Protein AF-A0A6M0IJ69-F1 (afdb_monomer_lite)

Foldseek 3Di:
DVPVPQPDQLQQFALCLVQQLQVVLVDGLQVLCVQLVNPDSVVNVCSNHSNTGDHLSSLQSSCVSAVQAQVLCRRPVFEDRGHDPDDDPVPDDPSNVVSVVVSVVSNVVSVVVVVD

Structure (mmCIF, N/CA/C/O backbone):
data_AF-A0A6M0IJ69-F1
#
_entry.id   AF-A0A6M0IJ69-F1
#
loop_
_atom_site.group_PDB
_atom_site.id
_atom_site.type_symbol
_atom_site.label_atom_id
_atom_site.label_alt_id
_atom_site.label_comp_id
_atom_site.label_asym_id
_atom_site.label_entity_id
_atom_site.label_seq_id
_atom_site.pdbx_PDB_ins_code
_atom_site.Cartn_x
_atom_site.Cartn_y
_atom_site.Cartn_z
_atom_site.occupancy
_atom_site.B_iso_or_equiv
_atom_site.auth_seq_id
_atom_site.auth_comp_id
_atom_site.auth_asym_id
_atom_site.auth_atom_id
_atom_site.pdbx_PDB_model_num
ATOM 1 N N . MET A 1 1 ? 16.488 -19.027 -1.411 1.00 35.88 1 MET A N 1
ATOM 2 C CA . MET A 1 1 ? 16.708 -18.142 -0.245 1.00 35.88 1 MET A CA 1
ATOM 3 C C . MET A 1 1 ? 15.384 -17.505 0.154 1.00 35.88 1 MET A C 1
ATOM 5 O O . MET A 1 1 ? 15.144 -16.330 -0.072 1.00 35.88 1 MET A O 1
ATOM 9 N N . THR A 1 2 ? 14.502 -18.311 0.737 1.00 37.50 2 THR A N 1
ATOM 10 C CA . THR A 1 2 ? 13.173 -17.922 1.228 1.00 37.50 2 THR A CA 1
ATOM 11 C C . THR A 1 2 ? 13.324 -17.383 2.653 1.00 37.50 2 THR A C 1
ATOM 13 O O . THR A 1 2 ? 12.816 -17.953 3.607 1.00 37.50 2 THR A O 1
ATOM 16 N N . LYS A 1 3 ? 14.156 -16.346 2.818 1.00 42.03 3 LYS A N 1
ATOM 17 C CA . LYS A 1 3 ? 14.477 -15.733 4.121 1.00 42.03 3 LYS A CA 1
ATOM 18 C C . LYS A 1 3 ? 13.791 -14.371 4.300 1.00 42.03 3 LYS A C 1
ATOM 20 O O . LYS A 1 3 ? 14.235 -13.553 5.088 1.00 42.03 3 LYS A O 1
ATOM 25 N N . LEU A 1 4 ? 12.701 -14.160 3.562 1.00 41.34 4 LEU A N 1
ATOM 26 C CA . LEU A 1 4 ? 11.669 -13.143 3.796 1.00 41.34 4 LEU A CA 1
ATOM 27 C C . LEU A 1 4 ? 10.479 -13.818 4.501 1.00 41.34 4 LEU A C 1
ATOM 29 O O . LEU A 1 4 ? 9.326 -13.669 4.114 1.00 41.34 4 LEU A O 1
ATOM 33 N N . LEU A 1 5 ? 10.788 -14.679 5.474 1.00 43.56 5 LEU A N 1
ATOM 34 C CA . LEU A 1 5 ? 9.795 -15.306 6.334 1.00 43.56 5 LEU A CA 1
ATOM 35 C C . LEU A 1 5 ? 9.212 -14.200 7.204 1.00 43.56 5 LEU A C 1
ATOM 37 O O . LEU A 1 5 ? 9.931 -13.508 7.919 1.00 43.56 5 LEU A O 1
ATOM 41 N N . VAL A 1 6 ? 7.907 -14.045 7.091 1.00 46.44 6 VAL A N 1
ATOM 42 C CA . VAL A 1 6 ? 7.043 -12.972 7.585 1.00 46.44 6 VAL A CA 1
ATOM 43 C C . VAL A 1 6 ? 6.914 -12.953 9.118 1.00 46.44 6 VAL A C 1
ATOM 45 O O . VAL A 1 6 ? 5.898 -12.580 9.681 1.00 46.44 6 VAL A O 1
ATOM 48 N N . MET A 1 7 ? 7.966 -13.331 9.841 1.00 42.78 7 MET A N 1
ATOM 49 C CA . MET A 1 7 ? 7.919 -13.495 11.295 1.00 42.78 7 MET A CA 1
ATOM 50 C C . MET A 1 7 ? 8.317 -12.245 12.094 1.00 42.78 7 MET A C 1
ATOM 52 O O . MET A 1 7 ? 8.296 -12.296 13.316 1.00 42.78 7 MET A O 1
ATOM 56 N N . ALA A 1 8 ? 8.627 -11.114 11.449 1.00 41.62 8 ALA A N 1
ATOM 57 C CA . ALA A 1 8 ? 8.824 -9.827 12.131 1.00 41.62 8 ALA A CA 1
ATOM 58 C C . ALA A 1 8 ? 8.767 -8.644 11.147 1.00 41.62 8 ALA A C 1
ATOM 60 O O . ALA A 1 8 ? 9.720 -7.876 11.046 1.00 41.62 8 ALA A O 1
ATOM 61 N N . ILE A 1 9 ? 7.701 -8.513 10.349 1.00 52.69 9 ILE A N 1
ATOM 62 C CA . ILE A 1 9 ? 7.598 -7.380 9.414 1.00 52.69 9 ILE A CA 1
ATOM 63 C C . ILE A 1 9 ? 7.131 -6.140 10.182 1.00 52.69 9 ILE A C 1
ATOM 65 O O . ILE A 1 9 ? 5.988 -5.719 10.082 1.00 52.69 9 ILE A O 1
ATOM 69 N N . GLU A 1 10 ? 8.035 -5.569 10.968 1.00 55.34 10 GLU A N 1
ATOM 70 C CA . GLU A 1 10 ? 8.183 -4.123 11.024 1.00 55.34 10 GLU A CA 1
ATOM 71 C C . GLU A 1 10 ? 8.979 -3.734 9.765 1.00 55.34 10 GLU A C 1
ATOM 73 O O . GLU A 1 10 ? 10.192 -3.553 9.805 1.00 55.34 10 GLU A O 1
ATOM 78 N N . ALA A 1 11 ? 8.327 -3.727 8.593 1.00 59.19 11 ALA A N 1
ATOM 79 C CA . ALA A 1 11 ? 9.001 -3.289 7.372 1.00 59.19 11 ALA A CA 1
ATOM 80 C C . ALA A 1 11 ? 9.223 -1.784 7.461 1.00 59.19 11 ALA A C 1
ATOM 82 O O . ALA A 1 11 ? 8.265 -1.025 7.651 1.00 59.19 11 ALA A O 1
ATOM 83 N N . GLU A 1 12 ? 10.478 -1.359 7.304 1.00 63.34 12 GLU A N 1
ATOM 84 C CA . GLU A 1 12 ? 10.776 0.036 7.004 1.00 63.34 12 GLU A CA 1
ATOM 85 C C . GLU A 1 12 ? 10.239 0.304 5.601 1.00 63.34 12 GLU A C 1
ATOM 87 O O . GLU A 1 12 ? 10.871 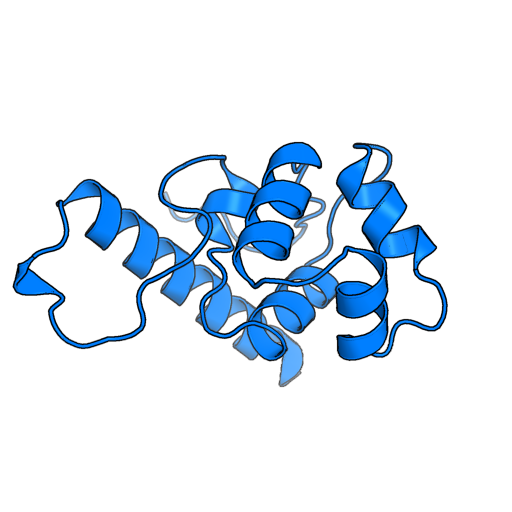-0.020 4.596 1.00 63.34 12 GLU A O 1
ATOM 92 N N . ILE A 1 13 ? 9.019 0.820 5.531 1.00 72.50 13 ILE A N 1
ATOM 93 C CA . ILE A 1 13 ? 8.450 1.297 4.280 1.00 72.50 13 ILE A CA 1
ATOM 94 C C . ILE A 1 13 ? 8.764 2.777 4.155 1.00 72.50 13 ILE A C 1
ATOM 96 O O . ILE A 1 13 ? 8.702 3.504 5.145 1.00 72.50 13 ILE A O 1
ATOM 100 N N . LYS A 1 14 ? 9.064 3.234 2.937 1.00 79.56 14 LYS A N 1
ATOM 101 C CA . LYS A 1 14 ? 9.038 4.667 2.657 1.00 79.56 14 LYS A CA 1
ATOM 102 C C . LYS A 1 14 ? 7.582 5.094 2.541 1.00 79.56 14 LYS A C 1
ATOM 104 O O . LYS A 1 14 ? 6.850 4.622 1.671 1.00 79.56 14 LYS A O 1
ATOM 109 N N . GLY A 1 15 ? 7.160 6.001 3.407 1.00 82.81 15 GLY A N 1
ATOM 110 C CA . GLY A 1 15 ? 5.800 6.508 3.497 1.00 82.81 15 GLY A CA 1
ATOM 111 C C . GLY A 1 15 ? 5.305 7.154 2.202 1.00 82.81 15 GLY A C 1
ATOM 112 O O . GLY A 1 15 ? 4.105 7.126 1.918 1.00 82.81 15 GLY A O 1
ATOM 113 N N . GLN A 1 16 ? 6.230 7.635 1.366 1.00 88.25 16 GLN A N 1
ATOM 114 C CA . GLN A 1 16 ? 5.952 8.064 -0.003 1.00 88.25 16 GLN A CA 1
ATOM 115 C C . GLN A 1 16 ? 5.277 6.960 -0.836 1.00 88.25 16 GLN A C 1
ATOM 117 O O . GLN A 1 16 ? 4.253 7.223 -1.461 1.00 88.25 16 GLN A O 1
ATOM 122 N N . TRP A 1 17 ? 5.783 5.723 -0.812 1.00 90.50 17 TRP A N 1
ATOM 123 C CA . TRP A 1 17 ? 5.229 4.623 -1.613 1.00 90.50 17 TRP A CA 1
ATOM 124 C C . TRP A 1 17 ? 3.821 4.238 -1.156 1.00 90.50 17 TRP A C 1
ATOM 126 O O . TRP A 1 17 ? 2.941 3.971 -1.972 1.00 90.50 17 TRP A O 1
ATOM 136 N N . LEU A 1 18 ? 3.576 4.267 0.156 1.00 88.62 18 LEU A N 1
ATOM 137 C CA . LEU A 1 18 ? 2.238 4.069 0.708 1.00 88.62 18 LEU A CA 1
ATOM 138 C C . LEU A 1 18 ? 1.264 5.146 0.211 1.00 88.62 18 LEU A C 1
ATOM 140 O O . LEU A 1 18 ? 0.149 4.831 -0.204 1.00 88.62 18 LEU A O 1
ATOM 144 N N . ARG A 1 19 ? 1.689 6.413 0.246 1.00 90.94 19 ARG A N 1
ATOM 145 C CA . ARG A 1 19 ? 0.877 7.549 -0.195 1.00 90.94 19 ARG A CA 1
ATOM 146 C C . ARG A 1 19 ? 0.539 7.455 -1.679 1.00 90.94 19 ARG A C 1
ATOM 148 O O . ARG A 1 19 ? -0.638 7.512 -2.017 1.00 90.94 19 ARG A O 1
ATOM 155 N N . GLU A 1 20 ? 1.537 7.236 -2.531 1.00 92.00 20 GLU A N 1
ATOM 156 C CA . GLU A 1 20 ? 1.343 7.085 -3.979 1.00 92.00 20 GLU A CA 1
ATOM 157 C C . GLU A 1 20 ? 0.387 5.928 -4.302 1.00 92.00 20 GLU A C 1
ATOM 159 O O . GLU A 1 20 ? -0.517 6.067 -5.128 1.00 92.00 20 GLU A O 1
ATOM 164 N N . ALA A 1 21 ? 0.538 4.789 -3.616 1.00 91.69 21 ALA A N 1
ATOM 165 C CA . ALA A 1 21 ? -0.323 3.631 -3.821 1.00 91.69 21 ALA A CA 1
ATOM 166 C C . ALA A 1 21 ? -1.790 3.911 -3.466 1.00 91.69 21 ALA A C 1
ATOM 168 O O . ALA A 1 21 ? -2.668 3.482 -4.218 1.00 91.69 21 ALA A O 1
ATOM 169 N N . ILE A 1 22 ? -2.049 4.629 -2.364 1.00 92.25 22 ILE A N 1
ATOM 170 C CA . ILE A 1 22 ? -3.398 5.013 -1.910 1.00 92.25 22 ILE A CA 1
ATOM 171 C C . ILE A 1 22 ? -4.008 6.075 -2.834 1.00 92.25 22 ILE A C 1
ATOM 173 O O . ILE A 1 22 ? -5.146 5.914 -3.276 1.00 92.25 22 ILE A O 1
ATOM 177 N N . GLU A 1 23 ? -3.244 7.105 -3.201 1.00 93.12 23 GLU A N 1
ATOM 178 C CA . GLU A 1 23 ? -3.699 8.167 -4.109 1.00 93.12 23 GLU A CA 1
ATOM 179 C C . GLU A 1 23 ? -4.098 7.602 -5.481 1.00 93.12 23 GLU A C 1
ATOM 181 O O . GLU A 1 23 ? -5.121 7.989 -6.044 1.00 93.12 23 GLU A O 1
ATOM 186 N N . LEU A 1 24 ? -3.374 6.599 -5.991 1.00 92.75 24 LEU A N 1
ATOM 187 C CA . LEU A 1 24 ? -3.731 5.907 -7.235 1.00 92.75 24 LEU A CA 1
ATOM 188 C C . LEU A 1 24 ? -4.982 5.020 -7.117 1.00 92.75 24 LEU A C 1
ATOM 190 O O . LEU A 1 24 ? -5.603 4.686 -8.137 1.00 92.75 24 LEU A O 1
ATOM 194 N N . GLN A 1 25 ? -5.405 4.654 -5.902 1.00 90.31 25 GLN A N 1
ATOM 195 C CA . GLN A 1 25 ? -6.734 4.067 -5.695 1.00 90.31 25 GLN A CA 1
ATOM 196 C C . GLN A 1 25 ? -7.855 5.114 -5.783 1.00 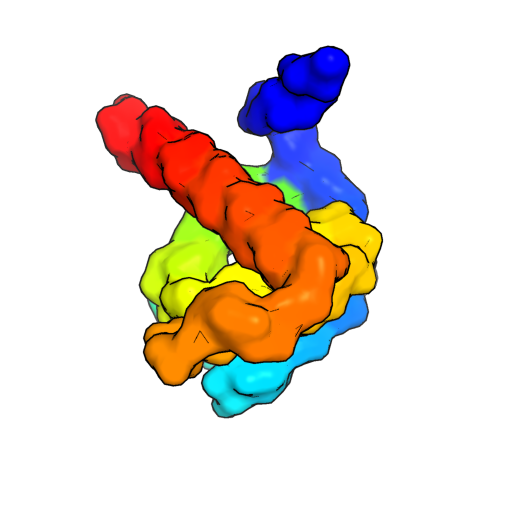90.31 25 GLN A C 1
ATOM 198 O O . GLN A 1 25 ? -9.011 4.724 -5.926 1.00 90.31 25 GLN A O 1
ATOM 203 N N . GLY A 1 26 ? -7.522 6.409 -5.778 1.00 92.06 26 GLY A N 1
ATOM 204 C CA . GLY A 1 26 ? -8.479 7.516 -5.784 1.00 92.06 26 GLY A CA 1
ATOM 205 C C . GLY A 1 26 ? -8.908 7.970 -4.388 1.00 92.06 26 GLY A C 1
ATOM 206 O O . GLY A 1 26 ? -9.913 8.662 -4.275 1.00 92.06 26 GLY A O 1
ATOM 207 N N . ASP A 1 27 ? -8.159 7.590 -3.351 1.00 93.50 27 ASP A N 1
ATOM 208 C CA . ASP A 1 27 ? -8.477 7.866 -1.950 1.00 93.50 27 ASP A CA 1
ATOM 209 C C . ASP A 1 27 ? -7.375 8.689 -1.265 1.00 93.50 27 ASP A C 1
ATOM 211 O O . ASP A 1 27 ? -6.218 8.724 -1.681 1.00 93.50 27 ASP A O 1
ATOM 215 N N . THR A 1 28 ? -7.726 9.303 -0.140 1.00 91.12 28 THR A N 1
ATOM 216 C CA . THR A 1 28 ? -6.797 9.921 0.810 1.00 91.12 28 THR A CA 1
ATOM 217 C C . THR A 1 28 ? -6.366 8.941 1.909 1.00 91.12 28 THR A C 1
ATOM 219 O O . THR A 1 28 ? -7.058 7.971 2.220 1.00 91.12 28 THR A O 1
ATOM 222 N N . LEU A 1 29 ? -5.263 9.238 2.612 1.00 88.06 29 LEU A N 1
ATOM 223 C CA . LEU A 1 29 ? -4.836 8.466 3.797 1.00 88.06 29 LEU A CA 1
ATOM 224 C C . LEU A 1 29 ? -5.925 8.389 4.885 1.00 88.06 29 LEU A C 1
ATOM 226 O O . LEU A 1 29 ? -6.038 7.389 5.594 1.00 88.06 29 LEU A O 1
ATOM 230 N N . LYS A 1 30 ? -6.741 9.444 5.011 1.00 88.31 30 LYS A N 1
ATOM 231 C CA . LYS A 1 30 ? -7.864 9.497 5.953 1.00 88.31 30 LYS A CA 1
ATOM 232 C C . LYS A 1 30 ? -8.967 8.514 5.559 1.00 88.31 30 LYS A C 1
ATOM 234 O O . LYS A 1 30 ? -9.477 7.801 6.420 1.00 88.31 30 LYS A O 1
ATOM 239 N N . GLU A 1 31 ? -9.331 8.475 4.281 1.00 91.12 31 GLU A N 1
ATOM 240 C CA . GLU A 1 31 ? -10.333 7.538 3.761 1.00 91.12 31 GLU A CA 1
ATOM 241 C C . GLU A 1 31 ? -9.838 6.096 3.846 1.00 91.12 31 GLU A C 1
ATOM 243 O O . GLU A 1 31 ? -10.591 5.234 4.287 1.00 91.12 31 GLU A O 1
ATOM 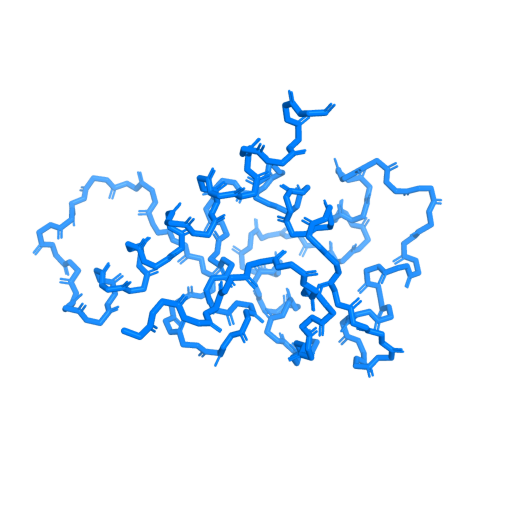248 N N . CYS A 1 32 ? -8.557 5.854 3.557 1.00 90.75 32 CYS A N 1
ATOM 249 C CA . CYS A 1 32 ? -7.905 4.567 3.788 1.00 90.75 32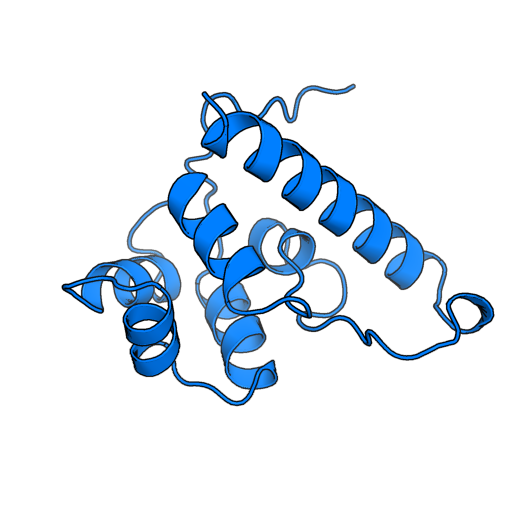 CYS A CA 1
ATOM 250 C C . CYS A 1 32 ? -8.062 4.104 5.242 1.00 90.75 32 CYS A C 1
ATOM 252 O O . CYS A 1 32 ? -8.562 3.008 5.488 1.00 90.75 32 CYS A O 1
ATOM 254 N N . ALA A 1 33 ? -7.697 4.941 6.220 1.00 88.94 33 ALA A N 1
ATOM 255 C CA . ALA A 1 33 ? -7.837 4.592 7.633 1.00 88.94 33 ALA A CA 1
ATOM 256 C C . ALA A 1 33 ? -9.298 4.295 8.016 1.00 88.94 33 ALA A C 1
ATOM 258 O O . ALA A 1 33 ? -9.570 3.332 8.733 1.00 88.94 33 ALA A O 1
ATOM 259 N N . SER A 1 34 ? -10.234 5.089 7.487 1.00 89.75 34 SER A N 1
ATOM 260 C CA . SER A 1 34 ? -11.672 4.898 7.688 1.00 89.75 34 SER A CA 1
ATOM 261 C C . SER A 1 34 ? -12.166 3.567 7.111 1.00 89.75 34 SER A C 1
ATOM 263 O O . SER A 1 34 ? -12.896 2.848 7.788 1.00 89.75 34 SER A O 1
ATOM 265 N N . LYS A 1 35 ? -11.769 3.214 5.882 1.00 90.31 35 LYS A N 1
ATOM 266 C CA . LYS A 1 35 ? -12.152 1.950 5.228 1.00 90.31 35 LYS A CA 1
ATOM 267 C C . LYS A 1 35 ? -11.564 0.727 5.934 1.00 90.31 35 LYS A C 1
ATOM 269 O O . LYS A 1 35 ? -12.193 -0.324 5.951 1.00 90.31 35 LYS A O 1
ATOM 274 N N . MET A 1 36 ? -10.397 0.877 6.557 1.00 87.75 36 MET A N 1
ATOM 275 C CA . MET A 1 36 ? -9.768 -0.158 7.382 1.00 87.75 36 MET A CA 1
ATOM 276 C C . MET A 1 36 ? -10.367 -0.262 8.798 1.00 87.75 36 MET A C 1
ATOM 278 O O . MET A 1 36 ? -9.911 -1.084 9.590 1.00 87.75 36 MET A O 1
ATOM 282 N N . GLY A 1 37 ? -11.353 0.573 9.149 1.00 86.81 37 GLY A N 1
ATOM 283 C CA . GLY A 1 37 ? -11.979 0.567 10.474 1.00 86.81 37 GLY A CA 1
ATOM 284 C C . GLY A 1 37 ? -11.061 1.054 11.600 1.00 86.81 37 GLY A C 1
ATOM 285 O O . GLY A 1 37 ? -11.278 0.716 12.763 1.00 86.81 37 GLY A O 1
ATOM 286 N N . LEU A 1 38 ? -10.019 1.827 11.281 1.00 83.12 38 LEU A N 1
ATOM 287 C CA . LEU A 1 38 ? -9.087 2.344 12.279 1.00 83.12 38 LEU A CA 1
ATOM 288 C C . LEU A 1 38 ? -9.698 3.555 12.983 1.00 83.12 38 LEU A C 1
ATOM 290 O O . LEU A 1 38 ? -9.977 4.577 12.358 1.00 83.12 38 LEU A O 1
ATOM 294 N N . SER A 1 39 ? -9.840 3.467 14.307 1.00 70.75 39 SER A N 1
ATOM 295 C CA . SER A 1 39 ? -10.389 4.547 15.139 1.00 70.75 39 SER A CA 1
ATOM 296 C C . SER A 1 39 ? -9.576 5.843 15.069 1.00 70.75 39 SER A C 1
ATOM 298 O O . SER A 1 39 ? -10.107 6.919 15.335 1.00 70.75 39 SER A O 1
ATOM 300 N N . TYR A 1 40 ? -8.293 5.749 14.705 1.00 64.62 40 TYR A N 1
ATOM 301 C CA . TYR A 1 40 ? -7.392 6.888 14.592 1.00 64.62 40 TYR A CA 1
ATOM 302 C C . TYR A 1 40 ? -6.635 6.856 13.259 1.00 64.62 40 TYR A C 1
ATOM 304 O O . TYR A 1 40 ? -5.829 5.949 13.035 1.00 64.62 40 TYR A O 1
ATOM 312 N N . PRO A 1 41 ? -6.806 7.876 12.395 1.00 67.88 41 PRO A N 1
ATOM 313 C CA . PRO A 1 41 ? -6.041 8.005 11.154 1.00 67.88 41 PRO A CA 1
ATOM 314 C C . PRO A 1 41 ? -4.528 8.083 11.383 1.00 67.88 41 PRO A C 1
ATOM 316 O O . PRO A 1 41 ? -3.744 7.820 10.472 1.00 67.88 41 PRO A O 1
ATOM 319 N N . THR A 1 42 ? -4.115 8.454 12.598 1.00 71.06 42 THR A N 1
ATOM 320 C CA . THR A 1 42 ? -2.730 8.708 12.997 1.00 71.06 42 THR A CA 1
ATOM 321 C C . THR A 1 42 ? -1.806 7.535 12.700 1.00 71.06 42 THR A C 1
ATOM 323 O O . THR A 1 42 ? -0.665 7.765 12.329 1.00 71.06 42 THR A O 1
ATOM 326 N N . THR A 1 43 ? -2.285 6.290 12.781 1.00 71.75 43 THR A N 1
ATOM 327 C CA . THR A 1 43 ? -1.479 5.110 12.435 1.00 71.75 43 THR A CA 1
ATOM 328 C C . THR A 1 43 ? -1.051 5.143 10.967 1.00 71.75 43 THR A C 1
ATOM 330 O O . THR A 1 43 ? 0.136 5.057 10.672 1.00 71.75 43 THR A O 1
ATOM 333 N N . VAL A 1 44 ? -1.984 5.376 10.038 1.00 73.31 44 VAL A N 1
ATOM 334 C CA . VAL A 1 44 ? -1.672 5.466 8.600 1.00 73.31 44 VAL A CA 1
ATOM 335 C C . VAL A 1 44 ? -0.801 6.691 8.303 1.00 73.31 44 VAL A C 1
ATOM 337 O O . VAL A 1 44 ? 0.151 6.592 7.532 1.00 73.31 44 VAL A O 1
ATOM 340 N N . TYR A 1 45 ? -1.065 7.829 8.955 1.00 75.69 45 TYR A N 1
ATOM 341 C CA . TYR A 1 45 ? -0.232 9.030 8.813 1.00 75.69 45 TYR A CA 1
ATOM 342 C C . TYR A 1 45 ? 1.198 8.836 9.332 1.00 75.69 45 TYR A C 1
ATOM 344 O O . TYR A 1 45 ? 2.131 9.331 8.708 1.00 75.69 45 TYR A O 1
ATOM 352 N N . ASN A 1 46 ? 1.393 8.116 10.437 1.00 77.50 46 ASN A N 1
ATOM 353 C CA . ASN A 1 46 ? 2.722 7.856 10.985 1.00 77.50 46 ASN A CA 1
ATOM 354 C C . ASN A 1 46 ? 3.543 6.973 10.042 1.00 77.50 46 ASN A C 1
ATOM 356 O O . ASN A 1 46 ? 4.719 7.248 9.831 1.00 77.50 46 ASN A O 1
ATOM 360 N N . HIS A 1 47 ? 2.937 5.961 9.418 1.00 73.81 47 HIS A N 1
ATOM 361 C CA . HIS A 1 47 ? 3.618 5.170 8.389 1.00 73.81 47 HIS A CA 1
ATOM 362 C C . HIS A 1 47 ? 3.912 5.994 7.129 1.00 73.81 47 HIS A C 1
ATOM 364 O O . HIS A 1 47 ? 5.004 5.912 6.581 1.00 73.81 47 HIS A O 1
ATOM 370 N N . ALA A 1 48 ? 2.970 6.836 6.694 1.00 72.94 48 ALA A N 1
ATOM 371 C CA . ALA A 1 48 ? 3.145 7.688 5.517 1.00 72.94 48 ALA A CA 1
ATOM 372 C C . ALA A 1 48 ? 4.201 8.800 5.689 1.00 72.94 48 ALA A C 1
ATOM 374 O O . ALA A 1 48 ? 4.615 9.393 4.696 1.00 72.94 48 ALA A O 1
ATOM 375 N N . ASN A 1 49 ? 4.613 9.093 6.925 1.00 74.62 49 ASN A N 1
ATOM 376 C CA . ASN A 1 49 ? 5.625 10.097 7.260 1.00 74.62 49 ASN A CA 1
ATOM 377 C C . ASN A 1 49 ? 6.933 9.470 7.790 1.00 74.62 49 ASN A C 1
ATOM 379 O O . ASN A 1 49 ? 7.706 10.168 8.439 1.00 74.62 49 ASN A O 1
ATOM 383 N N . ASP A 1 50 ? 7.163 8.169 7.566 1.00 73.88 50 ASP A N 1
ATOM 384 C CA . ASP A 1 50 ? 8.358 7.432 8.027 1.00 73.88 50 ASP A CA 1
ATOM 385 C C . ASP A 1 50 ? 8.551 7.417 9.561 1.00 73.88 50 ASP A C 1
ATOM 387 O O . ASP A 1 50 ? 9.654 7.232 10.070 1.00 73.88 50 ASP A O 1
ATOM 391 N N . VAL A 1 51 ? 7.473 7.604 10.329 1.00 66.94 51 VAL A N 1
ATOM 392 C CA . VAL A 1 51 ? 7.500 7.697 11.803 1.00 66.94 51 VAL A CA 1
ATOM 393 C C . VAL A 1 51 ? 7.305 6.329 12.471 1.00 66.94 51 VAL A C 1
ATOM 395 O O . VAL A 1 51 ? 7.498 6.189 13.677 1.00 66.94 51 VAL A O 1
ATOM 398 N N . SER A 1 52 ? 6.896 5.300 11.723 1.00 68.81 52 SER A N 1
ATOM 399 C CA . SER A 1 52 ? 6.652 3.964 12.284 1.00 68.81 52 SER A CA 1
ATOM 400 C C . SER A 1 52 ? 6.691 2.862 11.232 1.00 68.81 52 SER A C 1
ATOM 402 O O . SER A 1 52 ? 6.359 3.090 10.069 1.00 68.81 52 SER A O 1
ATOM 404 N N . TYR A 1 53 ? 7.014 1.648 11.668 1.00 70.25 53 TYR A N 1
ATOM 405 C CA . TYR A 1 53 ? 7.044 0.455 10.829 1.00 70.25 53 TYR A CA 1
ATOM 406 C C . TYR A 1 53 ? 5.658 -0.134 10.591 1.00 70.25 53 TYR A C 1
ATOM 408 O O . TYR A 1 53 ? 4.858 -0.243 11.519 1.00 70.25 53 TYR A O 1
ATOM 416 N N . MET A 1 54 ? 5.376 -0.562 9.361 1.00 74.44 54 MET A N 1
ATOM 417 C CA . MET A 1 54 ? 4.069 -1.123 9.030 1.00 74.44 54 MET A CA 1
ATOM 418 C C . MET A 1 54 ? 4.010 -2.626 9.317 1.00 74.44 54 MET A C 1
ATOM 420 O O . MET A 1 54 ? 4.711 -3.411 8.683 1.00 74.44 54 MET A O 1
ATOM 424 N N . GLY A 1 55 ? 3.128 -3.011 10.243 1.00 76.38 55 GLY A N 1
ATOM 425 C CA . GLY A 1 55 ? 2.895 -4.404 10.627 1.00 76.38 55 GLY A CA 1
ATOM 426 C C . GLY A 1 55 ? 2.034 -5.201 9.638 1.00 76.38 55 GLY A C 1
ATOM 427 O O . GLY A 1 55 ? 1.220 -4.644 8.897 1.00 76.38 55 GLY A O 1
ATOM 428 N N . ALA A 1 56 ? 2.140 -6.532 9.706 1.00 76.44 56 ALA A N 1
ATOM 429 C CA . ALA A 1 56 ? 1.398 -7.474 8.859 1.00 76.44 56 ALA A CA 1
ATOM 430 C C . ALA A 1 56 ? -0.128 -7.250 8.866 1.00 76.44 56 ALA A C 1
ATOM 432 O O . ALA A 1 56 ? -0.753 -7.269 7.809 1.00 76.44 56 ALA A O 1
ATOM 433 N N . LYS A 1 57 ? -0.724 -6.949 10.028 1.00 79.69 57 LYS A N 1
ATOM 434 C CA . LYS A 1 57 ? -2.167 -6.674 10.150 1.00 79.69 57 LYS A CA 1
ATOM 435 C C . LYS A 1 57 ? -2.612 -5.457 9.331 1.00 79.69 57 LYS A C 1
ATOM 437 O O . LYS A 1 57 ? -3.687 -5.466 8.738 1.00 79.69 57 LYS A O 1
ATOM 442 N N . LEU A 1 58 ? -1.784 -4.412 9.276 1.00 81.62 58 LEU A N 1
ATOM 443 C CA . LEU A 1 58 ? -2.100 -3.212 8.502 1.00 81.62 58 LEU A CA 1
ATOM 444 C C . LEU A 1 58 ? -1.962 -3.478 6.997 1.00 81.62 58 LEU A C 1
ATOM 446 O O . LEU A 1 58 ? -2.829 -3.075 6.226 1.00 81.62 58 LEU A O 1
ATOM 450 N N . LEU A 1 59 ? -0.927 -4.222 6.592 1.00 85.50 59 LEU A N 1
ATOM 451 C CA . LEU A 1 59 ? -0.750 -4.672 5.206 1.00 85.50 59 LEU A CA 1
ATOM 452 C C . LEU A 1 59 ? -1.918 -5.554 4.737 1.00 85.50 59 LEU A C 1
ATOM 454 O O . LEU A 1 59 ? -2.402 -5.389 3.618 1.00 85.50 59 LEU A O 1
ATOM 458 N N . ALA A 1 60 ? -2.401 -6.454 5.599 1.00 84.38 60 ALA A N 1
ATOM 459 C CA . ALA A 1 60 ? -3.559 -7.296 5.313 1.00 84.38 60 ALA A CA 1
ATOM 460 C C . ALA A 1 60 ? -4.824 -6.449 5.109 1.00 84.38 60 ALA A C 1
ATOM 462 O O . ALA A 1 60 ? -5.504 -6.597 4.094 1.00 84.38 60 ALA A O 1
ATOM 463 N N . GLY A 1 61 ? -5.088 -5.495 6.009 1.00 87.81 61 GLY A N 1
ATOM 464 C CA . GLY A 1 61 ? -6.222 -4.581 5.874 1.00 87.81 61 GLY A CA 1
ATOM 465 C C . GLY A 1 61 ? -6.154 -3.718 4.605 1.00 87.81 61 GLY A C 1
ATOM 466 O O . GLY A 1 61 ? -7.174 -3.522 3.947 1.00 87.81 61 GLY A O 1
ATOM 467 N N . LEU A 1 62 ? -4.960 -3.265 4.200 1.00 88.56 62 LEU A N 1
ATOM 468 C CA . LEU A 1 62 ? -4.769 -2.549 2.931 1.00 88.56 62 LEU A CA 1
ATOM 469 C C . LEU A 1 62 ? -5.166 -3.411 1.726 1.00 88.56 62 LEU A C 1
ATOM 471 O O . LEU A 1 62 ? -5.908 -2.945 0.864 1.00 88.56 62 LEU A O 1
ATOM 475 N N . ALA A 1 63 ? -4.712 -4.666 1.673 1.00 88.44 63 ALA A N 1
ATOM 476 C CA . ALA A 1 63 ? -5.054 -5.582 0.583 1.00 88.44 63 ALA A CA 1
ATOM 477 C C . ALA A 1 63 ? -6.542 -5.968 0.558 1.00 88.44 63 ALA A C 1
ATOM 479 O O . ALA A 1 63 ? -7.086 -6.224 -0.515 1.00 88.44 63 ALA A O 1
ATOM 480 N N . GLN A 1 64 ? -7.204 -6.004 1.718 1.00 88.88 64 GLN A N 1
ATOM 481 C CA . GLN A 1 64 ? -8.647 -6.248 1.809 1.00 88.88 64 GLN A CA 1
ATOM 482 C C . GLN A 1 64 ? -9.458 -5.064 1.265 1.00 88.88 64 GLN A C 1
ATOM 484 O O . GLN A 1 64 ? -10.400 -5.262 0.500 1.00 88.88 64 GLN A O 1
ATOM 489 N N . VAL A 1 65 ? -9.083 -3.835 1.631 1.00 91.44 65 VAL A N 1
ATOM 490 C CA . VAL A 1 65 ? -9.796 -2.615 1.219 1.00 91.44 65 VAL A CA 1
ATOM 491 C C . VAL A 1 65 ? -9.513 -2.244 -0.239 1.00 91.44 65 VAL A C 1
ATOM 493 O O . VAL A 1 65 ? -10.397 -1.731 -0.928 1.00 91.44 65 VAL A O 1
ATOM 496 N N . TYR A 1 66 ? -8.300 -2.514 -0.724 1.00 91.38 66 TYR A N 1
ATOM 497 C CA . TYR A 1 66 ? -7.859 -2.158 -2.069 1.00 91.38 66 TYR A CA 1
ATOM 498 C C . TYR A 1 66 ? -7.357 -3.389 -2.835 1.00 91.38 66 TYR A C 1
ATOM 500 O O . TYR A 1 66 ? -6.153 -3.627 -2.900 1.00 91.38 66 TYR A O 1
ATOM 508 N N . PRO A 1 67 ? -8.243 -4.150 -3.502 1.00 87.81 67 PRO A N 1
ATOM 509 C CA . PRO A 1 67 ? -7.851 -5.364 -4.227 1.00 87.81 67 PRO A CA 1
ATOM 510 C C . PRO A 1 67 ? -6.813 -5.138 -5.339 1.00 87.81 67 PRO A C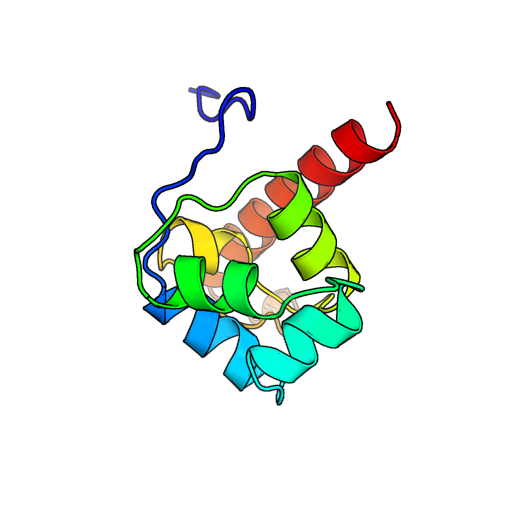 1
ATOM 512 O O . PRO A 1 67 ? -6.103 -6.064 -5.726 1.00 87.81 67 PRO A O 1
ATOM 515 N N . SER A 1 68 ? -6.731 -3.915 -5.873 1.00 89.12 68 SER A N 1
ATOM 516 C CA . SER A 1 68 ? -5.753 -3.506 -6.887 1.00 89.12 68 SER A CA 1
ATOM 517 C C . SER A 1 68 ? -4.473 -2.894 -6.311 1.00 89.12 68 SER A C 1
ATOM 519 O O . SER A 1 68 ? -3.644 -2.424 -7.086 1.00 89.12 68 SER A O 1
ATOM 521 N N . ILE A 1 69 ? -4.281 -2.842 -4.992 1.00 90.62 69 ILE A N 1
ATOM 522 C CA . ILE A 1 69 ? -3.053 -2.283 -4.417 1.00 90.62 69 ILE A CA 1
ATOM 523 C C . ILE A 1 69 ? -1.881 -3.253 -4.576 1.00 90.62 69 ILE A C 1
ATOM 525 O O . ILE A 1 69 ? -2.033 -4.472 -4.452 1.00 90.62 69 ILE A O 1
ATOM 529 N N . ASN A 1 70 ? -0.695 -2.711 -4.847 1.00 89.31 70 ASN A N 1
ATOM 530 C CA . ASN A 1 70 ? 0.528 -3.497 -4.916 1.00 89.31 70 ASN A CA 1
ATOM 531 C C . ASN A 1 70 ? 1.337 -3.367 -3.613 1.00 89.31 70 ASN A C 1
ATOM 533 O O . ASN A 1 70 ? 2.111 -2.427 -3.435 1.00 89.31 70 ASN A O 1
ATOM 537 N N . LEU A 1 71 ? 1.199 -4.341 -2.713 1.00 87.88 71 LEU A N 1
ATOM 538 C CA . LEU A 1 71 ? 1.994 -4.442 -1.489 1.00 87.88 71 LEU A CA 1
ATOM 539 C C . LEU A 1 71 ? 3.485 -4.659 -1.771 1.00 87.88 71 LEU A C 1
ATOM 541 O O . LEU A 1 71 ? 4.312 -4.211 -0.984 1.00 87.88 71 LEU A O 1
ATOM 545 N N . HIS A 1 72 ? 3.860 -5.300 -2.885 1.00 85.69 72 HIS A N 1
ATOM 546 C CA . HIS A 1 72 ? 5.275 -5.421 -3.248 1.00 85.69 72 HIS A CA 1
ATOM 547 C C . HIS A 1 72 ? 5.894 -4.045 -3.514 1.00 85.69 72 HIS A C 1
ATOM 549 O O . HIS A 1 72 ? 6.984 -3.764 -3.013 1.00 85.69 72 HIS A O 1
ATOM 555 N N . TYR A 1 73 ? 5.168 -3.167 -4.210 1.00 87.25 73 TYR A N 1
ATOM 556 C CA . TYR A 1 73 ? 5.583 -1.779 -4.405 1.00 87.25 73 TYR A CA 1
ATOM 557 C C . TYR A 1 73 ? 5.671 -1.030 -3.067 1.00 87.25 73 TYR A C 1
ATOM 559 O O . TYR A 1 73 ? 6.683 -0.398 -2.796 1.00 87.25 73 TYR A O 1
ATOM 567 N N . ILE A 1 74 ? 4.684 -1.165 -2.177 1.00 87.38 74 ILE A N 1
ATOM 568 C CA . ILE A 1 74 ? 4.719 -0.506 -0.855 1.00 87.38 74 ILE A CA 1
ATOM 569 C C . ILE A 1 74 ? 5.929 -0.954 -0.018 1.00 87.38 74 ILE A C 1
ATOM 571 O O . ILE A 1 74 ? 6.497 -0.155 0.720 1.00 87.38 74 ILE A O 1
ATOM 575 N N . LEU A 1 75 ? 6.335 -2.219 -0.134 1.00 84.38 75 LEU A N 1
ATOM 576 C CA . LEU A 1 75 ? 7.446 -2.780 0.636 1.00 84.38 75 LEU A CA 1
ATOM 577 C C . LEU A 1 75 ? 8.826 -2.515 0.020 1.00 84.38 75 LEU A C 1
ATOM 579 O O . LEU A 1 75 ? 9.823 -2.606 0.730 1.00 84.38 75 LEU A O 1
ATOM 583 N N . THR A 1 76 ? 8.914 -2.254 -1.288 1.00 81.75 76 THR A N 1
ATOM 584 C CA . THR A 1 76 ? 10.206 -2.252 -2.006 1.00 81.75 76 THR A CA 1
ATOM 585 C C . THR A 1 76 ? 10.419 -1.082 -2.965 1.00 81.75 76 THR A C 1
ATOM 587 O O . THR A 1 76 ? 11.535 -0.893 -3.441 1.00 81.75 76 THR A O 1
ATOM 590 N N . GLY A 1 77 ? 9.372 -0.324 -3.289 1.00 82.94 77 GLY A N 1
ATOM 591 C CA . GLY A 1 77 ? 9.362 0.693 -4.341 1.00 82.94 77 GLY A CA 1
ATOM 592 C C . GLY A 1 77 ? 9.369 0.129 -5.767 1.00 82.94 77 GLY A C 1
ATOM 593 O O . GLY A 1 77 ? 9.456 0.896 -6.722 1.00 82.94 77 GLY A O 1
ATOM 594 N N . VAL A 1 78 ? 9.298 -1.197 -5.939 1.00 81.94 78 VAL A N 1
ATOM 595 C CA . VAL A 1 78 ? 9.420 -1.861 -7.245 1.00 81.94 78 VAL A CA 1
ATOM 596 C C . VAL A 1 78 ? 8.051 -2.182 -7.846 1.00 81.94 78 VAL A C 1
ATOM 598 O O . VAL A 1 78 ? 7.164 -2.734 -7.191 1.00 81.94 78 VAL A O 1
ATOM 601 N N . GLY A 1 79 ? 7.902 -1.887 -9.138 1.00 81.94 79 GLY A N 1
ATOM 602 C CA . GLY A 1 79 ? 6.686 -2.138 -9.909 1.00 81.94 79 GLY A CA 1
ATOM 603 C C . GLY A 1 79 ? 5.706 -0.965 -9.881 1.00 81.94 79 GLY A C 1
ATOM 604 O O . GLY A 1 79 ? 6.064 0.161 -9.552 1.00 81.94 79 GLY A O 1
ATOM 605 N N . LEU A 1 80 ? 4.456 -1.227 -10.268 1.00 85.75 80 LEU A N 1
ATOM 606 C CA . LEU A 1 80 ? 3.403 -0.210 -10.281 1.00 85.75 80 LEU A CA 1
ATOM 607 C C . LEU A 1 80 ? 2.665 -0.177 -8.934 1.00 85.75 80 LEU A C 1
ATOM 609 O O . LEU A 1 80 ? 2.340 -1.253 -8.427 1.00 85.75 80 LEU A O 1
ATOM 613 N N . PRO A 1 81 ? 2.314 0.999 -8.380 1.00 86.75 81 PRO A N 1
ATOM 614 C CA . PRO A 1 81 ? 1.604 1.090 -7.095 1.00 86.75 81 PRO A CA 1
ATOM 615 C C . PRO A 1 81 ? 0.182 0.508 -7.138 1.00 86.75 81 PRO A C 1
ATOM 617 O O . PRO A 1 81 ? -0.367 0.078 -6.120 1.00 86.75 81 PRO A O 1
ATOM 620 N N . LYS A 1 82 ? -0.411 0.477 -8.337 1.00 88.88 82 LYS A N 1
ATOM 621 C CA . LYS A 1 82 ? -1.730 -0.080 -8.624 1.00 88.88 82 LYS A CA 1
ATOM 622 C C . LYS A 1 82 ? -1.631 -1.136 -9.716 1.00 88.88 82 LYS A C 1
ATOM 624 O O . LYS A 1 82 ? -1.021 -0.911 -10.758 1.00 88.88 82 LYS A O 1
ATOM 629 N N . LEU A 1 83 ? -2.271 -2.271 -9.478 1.00 84.12 83 LEU A N 1
ATOM 630 C CA . LEU A 1 83 ? -2.391 -3.378 -10.410 1.00 84.12 83 LEU A CA 1
ATOM 631 C C . LEU A 1 83 ? -3.649 -3.208 -11.266 1.00 84.12 83 LEU A C 1
ATOM 633 O O . LEU A 1 83 ? -4.745 -2.971 -10.754 1.00 84.12 83 LEU A O 1
ATOM 637 N N . SER A 1 84 ? -3.502 -3.380 -12.576 1.00 74.06 84 SER A N 1
ATOM 638 C CA . SER A 1 84 ? -4.633 -3.468 -13.498 1.00 74.06 84 SER A CA 1
ATOM 639 C C . SER A 1 84 ? -5.289 -4.842 -13.353 1.00 74.06 84 SER A C 1
ATOM 641 O O . SER A 1 84 ? -4.745 -5.840 -13.813 1.00 74.06 84 SER A O 1
ATOM 643 N N . LEU A 1 85 ? -6.461 -4.909 -12.716 1.00 64.31 85 LEU A N 1
ATOM 644 C CA . LEU A 1 85 ? -7.213 -6.164 -12.536 1.00 64.31 85 LEU A CA 1
ATOM 645 C C . LEU A 1 85 ? -8.017 -6.590 -13.784 1.00 64.31 85 LEU A C 1
ATOM 647 O O . LEU A 1 85 ? -8.793 -7.540 -13.727 1.00 64.31 85 LEU A O 1
ATOM 651 N N . GLY A 1 86 ? -7.838 -5.905 -14.915 1.00 54.84 86 GLY A N 1
ATOM 652 C CA . GLY A 1 86 ? -8.536 -6.172 -16.171 1.00 54.84 86 GLY A CA 1
ATOM 653 C C . GLY A 1 86 ? -7.655 -6.905 -17.178 1.00 54.84 86 GLY A C 1
ATOM 654 O O . GLY A 1 86 ? -6.775 -6.300 -17.776 1.00 54.84 86 GLY A O 1
ATOM 655 N N . SER A 1 87 ? -7.908 -8.204 -17.336 1.00 49.78 87 SER A N 1
ATOM 656 C CA . SER A 1 87 ? -7.864 -8.955 -18.602 1.00 49.78 87 SER A CA 1
ATOM 657 C C . SER A 1 87 ? -6.858 -8.511 -19.680 1.00 49.78 87 SER A C 1
ATOM 659 O O . SER A 1 87 ? -7.287 -8.074 -20.739 1.00 49.78 87 SER A O 1
ATOM 661 N N . ASP A 1 88 ? -5.551 -8.650 -19.437 1.00 55.72 88 ASP A N 1
ATOM 662 C CA . ASP A 1 88 ? -4.625 -9.339 -20.359 1.00 55.72 88 ASP A CA 1
ATOM 663 C C . ASP A 1 88 ? -3.215 -9.440 -19.744 1.00 55.72 88 ASP A C 1
ATOM 665 O O . ASP A 1 88 ? -2.348 -8.583 -19.935 1.00 55.72 88 ASP A O 1
ATOM 669 N N . PHE A 1 89 ? -2.955 -10.516 -18.994 1.00 57.94 89 PHE A N 1
ATOM 670 C CA . PHE A 1 89 ? -1.621 -10.809 -18.436 1.00 57.94 89 PHE A CA 1
ATOM 671 C C . PHE A 1 89 ? -0.542 -11.009 -19.516 1.00 57.94 89 PHE A C 1
ATOM 673 O O . PHE A 1 89 ? 0.656 -10.986 -19.214 1.00 57.94 89 PHE A O 1
ATOM 680 N N . SER A 1 90 ? -0.966 -11.209 -20.766 1.00 58.72 90 SER A N 1
ATOM 681 C CA . SER A 1 90 ? -0.097 -11.359 -21.931 1.00 58.72 90 SER A CA 1
ATOM 682 C C . SER A 1 90 ? 0.615 -10.056 -22.318 1.00 58.72 90 SER A C 1
ATOM 684 O O . SER A 1 90 ? 1.679 -10.110 -22.925 1.00 58.72 90 SER A O 1
ATOM 686 N N . SER A 1 91 ? 0.068 -8.901 -21.918 1.00 59.66 91 SER A N 1
ATOM 687 C CA . SER A 1 91 ? 0.583 -7.568 -22.267 1.00 59.66 91 SER A CA 1
ATOM 688 C C . SER A 1 91 ? 1.516 -6.954 -21.216 1.00 59.66 91 SER A C 1
ATOM 690 O O . SER A 1 91 ? 2.125 -5.911 -21.458 1.00 59.66 91 SER A O 1
ATOM 692 N N . LEU A 1 92 ? 1.644 -7.588 -20.045 1.00 66.31 92 LEU A N 1
ATOM 693 C CA . LEU A 1 92 ? 2.543 -7.122 -18.993 1.00 66.31 92 LEU A CA 1
ATOM 694 C C . LEU A 1 92 ? 3.999 -7.374 -19.386 1.00 66.31 92 LEU A C 1
ATOM 696 O O . LEU A 1 92 ? 4.347 -8.459 -19.856 1.00 66.31 92 LEU A O 1
ATOM 700 N N . THR A 1 93 ? 4.860 -6.394 -19.114 1.00 73.44 93 THR A N 1
ATOM 701 C CA . THR A 1 93 ? 6.309 -6.611 -19.119 1.00 73.44 93 THR A CA 1
ATOM 702 C C . THR A 1 93 ? 6.675 -7.687 -18.092 1.00 73.44 93 THR A C 1
ATOM 704 O O . THR A 1 93 ? 5.955 -7.890 -17.108 1.00 73.44 93 THR A O 1
ATOM 707 N N . ASP A 1 94 ? 7.801 -8.375 -18.290 1.00 75.25 94 ASP A N 1
ATOM 708 C CA . ASP A 1 94 ? 8.251 -9.415 -17.354 1.00 75.25 94 ASP A CA 1
ATOM 709 C C . ASP A 1 94 ? 8.443 -8.869 -15.926 1.00 75.25 94 ASP A C 1
ATOM 711 O O . ASP A 1 94 ? 8.119 -9.553 -14.952 1.00 75.25 94 ASP A O 1
ATOM 715 N N . ASP A 1 95 ? 8.844 -7.601 -15.793 1.00 69.94 95 ASP A N 1
ATOM 716 C CA . ASP A 1 95 ? 8.935 -6.899 -14.508 1.00 69.94 95 ASP A CA 1
ATOM 717 C C . ASP A 1 95 ? 7.560 -6.712 -13.853 1.00 69.94 95 ASP A C 1
ATOM 719 O O . ASP A 1 95 ? 7.388 -6.971 -12.660 1.00 69.94 95 ASP A O 1
ATOM 723 N N . ALA A 1 96 ? 6.546 -6.312 -14.628 1.00 68.88 96 ALA A N 1
ATOM 724 C CA . ALA A 1 96 ? 5.189 -6.140 -14.118 1.00 68.88 96 ALA A CA 1
ATOM 725 C C . ALA A 1 96 ? 4.550 -7.484 -13.730 1.00 68.88 96 ALA A C 1
ATOM 727 O O . ALA A 1 96 ? 3.850 -7.565 -12.717 1.00 68.88 96 ALA A O 1
ATOM 728 N N . ARG A 1 97 ? 4.838 -8.557 -14.481 1.00 74.94 97 ARG A N 1
ATOM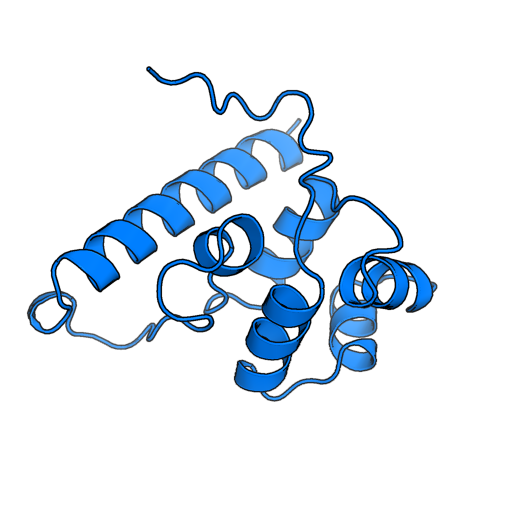 729 C CA . ARG A 1 97 ? 4.420 -9.923 -14.131 1.00 74.94 97 ARG A CA 1
ATOM 730 C C . ARG A 1 97 ? 5.089 -10.393 -12.840 1.00 74.94 97 ARG A C 1
ATOM 732 O O . ARG A 1 97 ? 4.403 -10.874 -11.941 1.00 74.94 97 ARG A O 1
ATOM 739 N N . THR A 1 98 ? 6.398 -10.190 -12.715 1.00 76.94 98 THR A N 1
ATOM 740 C CA . THR A 1 98 ? 7.165 -10.540 -11.510 1.00 76.94 98 THR A CA 1
ATOM 741 C C . THR A 1 98 ? 6.640 -9.794 -10.284 1.00 76.94 98 THR A C 1
ATOM 743 O O . THR A 1 98 ? 6.417 -10.404 -9.238 1.00 76.94 98 THR A O 1
ATOM 746 N N . ALA A 1 99 ? 6.361 -8.493 -10.418 1.00 71.69 99 ALA A N 1
ATOM 747 C CA . ALA A 1 99 ? 5.793 -7.691 -9.341 1.00 71.69 99 ALA A CA 1
ATOM 748 C C . ALA A 1 99 ? 4.388 -8.169 -8.935 1.00 71.69 99 ALA A C 1
ATOM 750 O O . ALA A 1 99 ? 4.084 -8.246 -7.744 1.00 71.69 99 ALA A O 1
ATOM 751 N N . TYR A 1 100 ? 3.546 -8.545 -9.904 1.00 78.94 100 TYR A N 1
ATOM 752 C CA . TYR A 1 100 ? 2.219 -9.106 -9.640 1.00 78.94 100 TYR A CA 1
ATOM 753 C C . TYR A 1 100 ? 2.296 -10.435 -8.876 1.00 78.94 100 TYR A C 1
ATOM 755 O O . TYR A 1 100 ? 1.600 -10.625 -7.877 1.00 78.94 100 TYR A O 1
ATOM 763 N N . GLU A 1 101 ? 3.159 -11.354 -9.311 1.00 83.19 101 GLU A N 1
ATOM 764 C CA . GLU A 1 101 ? 3.350 -12.640 -8.637 1.00 83.19 101 GLU A CA 1
ATOM 765 C C . GLU A 1 101 ? 3.918 -12.471 -7.224 1.00 83.19 101 GLU A C 1
ATOM 767 O O . GLU A 1 101 ? 3.471 -13.149 -6.295 1.00 83.19 101 GLU A O 1
ATOM 772 N N . ALA A 1 102 ? 4.865 -11.546 -7.041 1.00 81.75 102 ALA A N 1
ATOM 773 C CA . ALA A 1 102 ? 5.392 -11.192 -5.729 1.00 81.75 102 ALA A CA 1
ATOM 774 C C . ALA A 1 102 ? 4.284 -10.646 -4.815 1.00 81.75 102 ALA A C 1
ATOM 776 O O . ALA A 1 102 ? 4.139 -11.119 -3.686 1.00 81.75 102 ALA A O 1
ATOM 777 N N . ASN A 1 103 ? 3.453 -9.726 -5.319 1.00 83.19 103 ASN A N 1
ATOM 778 C CA . ASN A 1 103 ? 2.311 -9.189 -4.583 1.00 83.19 103 ASN A CA 1
ATOM 779 C C . ASN A 1 103 ? 1.329 -10.287 -4.167 1.00 83.19 103 ASN A C 1
ATOM 781 O O . ASN A 1 103 ? 0.929 -10.355 -3.007 1.00 83.19 103 ASN A O 1
ATOM 785 N N . LYS A 1 104 ? 0.983 -11.189 -5.092 1.00 84.12 104 LYS A N 1
ATOM 786 C CA . LYS A 1 104 ? 0.083 -12.310 -4.811 1.00 84.12 104 LYS A CA 1
ATOM 787 C C . LYS A 1 104 ? 0.620 -13.193 -3.683 1.00 84.12 104 LYS A C 1
ATOM 789 O O . LYS A 1 104 ? -0.118 -13.493 -2.752 1.00 84.12 104 LYS A O 1
ATOM 794 N N . ARG A 1 105 ? 1.910 -13.550 -3.718 1.00 84.88 105 ARG A N 1
ATOM 795 C CA . ARG A 1 105 ? 2.549 -14.349 -2.656 1.00 84.88 105 ARG A CA 1
ATOM 796 C C . ARG A 1 105 ? 2.487 -13.657 -1.294 1.00 84.88 105 ARG A C 1
ATOM 798 O O . ARG A 1 105 ? 2.253 -14.331 -0.298 1.00 84.88 105 ARG A O 1
ATOM 805 N N . ILE A 1 106 ? 2.679 -12.336 -1.250 1.00 83.19 106 ILE A N 1
ATOM 806 C CA . ILE A 1 106 ? 2.564 -11.548 -0.013 1.00 83.19 106 ILE A CA 1
ATOM 807 C C . ILE A 1 106 ? 1.128 -11.605 0.516 1.00 83.19 106 ILE A C 1
ATOM 809 O O . ILE A 1 106 ? 0.921 -11.946 1.676 1.00 83.19 106 ILE A O 1
ATOM 813 N N . VAL A 1 107 ? 0.137 -11.322 -0.333 1.00 82.56 107 VAL A N 1
ATOM 814 C CA . VAL A 1 107 ? -1.282 -11.317 0.057 1.00 82.56 107 VAL A CA 1
ATOM 815 C C . VAL A 1 107 ? -1.745 -12.697 0.528 1.00 82.56 107 VAL A C 1
ATOM 817 O O . VAL A 1 107 ? -2.395 -12.795 1.566 1.00 82.56 107 VAL A O 1
ATOM 820 N N . ASP A 1 108 ? -1.396 -13.764 -0.194 1.00 83.81 108 ASP A N 1
ATOM 821 C CA . ASP A 1 108 ? -1.756 -15.138 0.178 1.00 83.81 108 ASP A CA 1
ATOM 822 C C . ASP A 1 108 ? -1.146 -15.525 1.532 1.00 83.81 108 ASP A C 1
ATOM 824 O O . ASP A 1 108 ? -1.791 -16.178 2.352 1.00 83.81 108 ASP A O 1
ATOM 828 N N . HIS A 1 109 ? 0.077 -15.070 1.804 1.00 80.50 109 HIS A N 1
ATOM 829 C CA . HIS A 1 109 ? 0.732 -15.325 3.077 1.00 80.50 109 HIS A CA 1
ATOM 830 C C . HIS A 1 109 ? 0.125 -14.520 4.234 1.00 80.50 109 HIS A C 1
ATOM 832 O O . HIS A 1 109 ? -0.008 -15.050 5.330 1.00 80.50 109 HIS A O 1
ATOM 838 N N . LEU A 1 110 ? -0.293 -13.272 3.996 1.00 77.69 110 LEU A N 1
ATOM 839 C CA . LEU A 1 110 ? -0.995 -12.458 4.995 1.00 77.69 110 LEU A CA 1
ATOM 840 C C . LEU A 1 110 ? -2.354 -13.058 5.374 1.00 77.69 110 LEU A C 1
ATOM 842 O O . LEU A 1 110 ? -2.699 -13.066 6.551 1.00 77.69 110 LEU A O 1
ATOM 846 N N . LYS A 1 111 ? -3.095 -13.609 4.405 1.00 74.94 111 LYS A N 1
ATOM 847 C CA . LYS A 1 111 ? -4.370 -14.299 4.671 1.00 74.94 111 LYS A CA 1
ATOM 848 C C . LYS A 1 111 ? -4.192 -15.510 5.584 1.00 74.94 111 LYS A C 1
ATOM 850 O O . LYS A 1 111 ? -4.977 -15.693 6.500 1.00 74.94 111 LYS A O 1
ATOM 855 N N . ALA A 1 112 ? -3.120 -16.280 5.390 1.00 72.06 112 ALA A N 1
ATOM 856 C CA . ALA A 1 112 ? -2.821 -17.436 6.234 1.00 72.06 112 ALA A CA 1
ATOM 857 C C . ALA A 1 112 ? -2.542 -17.082 7.712 1.00 72.06 112 ALA A C 1
ATOM 859 O O . ALA A 1 112 ? -2.591 -17.974 8.554 1.00 72.06 112 ALA A O 1
ATOM 860 N N . PHE A 1 113 ? -2.242 -15.815 8.034 1.00 62.84 113 PHE A N 1
ATOM 861 C CA . PHE A 1 113 ? -2.096 -15.339 9.416 1.00 62.84 113 PHE A CA 1
ATOM 862 C C . PHE A 1 113 ? -3.393 -14.817 10.040 1.00 62.84 113 PHE A C 1
ATOM 864 O O . PHE A 1 113 ? -3.474 -14.792 11.261 1.00 62.84 113 PHE A O 1
ATOM 871 N N . ASP A 1 114 ? -4.363 -14.370 9.237 1.00 52.41 114 ASP A N 1
ATOM 872 C CA . ASP A 1 114 ? -5.645 -13.825 9.724 1.00 52.41 114 ASP A CA 1
ATOM 873 C C . ASP A 1 114 ? -6.641 -14.952 10.092 1.00 52.41 114 ASP A C 1
ATOM 875 O O . ASP A 1 114 ? -7.571 -14.727 10.860 1.00 52.41 114 ASP A O 1
ATOM 879 N N . ASP A 1 115 ? -6.421 -16.170 9.574 1.00 48.88 115 ASP A N 1
ATOM 880 C CA . ASP A 1 115 ? -7.210 -17.386 9.852 1.00 48.88 115 ASP A CA 1
ATOM 881 C C . ASP A 1 115 ? -6.740 -18.172 11.112 1.00 48.88 115 ASP A C 1
ATOM 883 O O . ASP A 1 115 ? -7.242 -19.270 11.374 1.00 48.88 115 ASP A O 1
ATOM 887 N N . LEU A 1 116 ? -5.775 -17.641 11.881 1.00 40.53 116 LEU A N 1
ATOM 888 C CA . LEU A 1 116 ? -5.242 -18.204 13.140 1.00 40.53 116 LEU A CA 1
ATOM 889 C C . LEU A 1 116 ? -5.682 -17.385 14.360 1.00 40.53 116 LEU A C 1
ATOM 891 O O . LEU A 1 116 ? -5.987 -18.021 15.397 1.00 40.53 116 LEU A O 1
#

Radius of gyration: 13.81 Å; chains: 1; bounding box: 29×28×37 Å

Organism: NCBI:txid1987381

Sequence (116 aa):
MTKLLVMAIEAEIKGQWLREAIELQGDTLKECASKMGLSYPTTVYNHANDVSYMGAKLLAGLAQVYPSINLHYILTGVGLPKLSLGSDFSSLTDDARTAYEANKRIVDHLKAFDDL

pLDDT: mean 75.94, std 14.81, range [35.88, 93.5]

Secondary structure (DSSP, 8-state):
-----SS---B---HHHHHHHHHTTT--HHHHHHHTT-S-THHHHHHHTTSSPBPHHHHHHHHHH-TTB-HHHHHHS-S-SB---SS-GGGS-HHHHHHHHHHHHHHHHHHHHHT-